Protein AF-A0A538QV20-F1 (afdb_monomer_lite)

Structure (mmCIF, N/CA/C/O backbone):
data_AF-A0A538QV20-F1
#
_entry.id   AF-A0A538QV20-F1
#
loop_
_atom_site.group_PDB
_atom_site.id
_atom_site.type_symbol
_atom_site.label_atom_id
_atom_site.label_alt_id
_atom_site.label_comp_id
_atom_site.label_asym_id
_atom_site.label_entity_id
_atom_site.label_seq_id
_atom_site.pdbx_PDB_ins_code
_atom_site.Cartn_x
_atom_site.Cartn_y
_atom_site.Cartn_z
_atom_site.occupancy
_atom_site.B_iso_or_equiv
_atom_site.auth_seq_id
_atom_site.auth_comp_id
_atom_site.auth_asym_id
_atom_site.auth_atom_id
_atom_site.pdbx_PDB_model_num
ATOM 1 N N . MET A 1 1 ? 4.795 -10.655 2.076 1.00 63.44 1 MET A N 1
ATOM 2 C CA . MET A 1 1 ? 3.632 -9.736 1.971 1.00 63.44 1 MET A CA 1
ATOM 3 C C . MET A 1 1 ? 3.871 -8.635 0.938 1.00 63.44 1 MET A C 1
ATOM 5 O O . MET A 1 1 ? 2.989 -8.426 0.116 1.00 63.44 1 MET A O 1
ATOM 9 N N . GLY A 1 2 ? 5.050 -7.992 0.940 1.00 72.44 2 GLY A N 1
ATOM 10 C CA . GLY A 1 2 ? 5.440 -6.990 -0.064 1.00 72.44 2 GLY A CA 1
ATOM 11 C C . GLY A 1 2 ? 5.507 -7.526 -1.499 1.00 72.44 2 GLY A C 1
ATOM 12 O O . GLY A 1 2 ? 4.869 -6.949 -2.368 1.00 72.44 2 GLY A O 1
ATOM 13 N N . ALA A 1 3 ? 6.167 -8.670 -1.728 1.00 72.25 3 ALA A N 1
ATOM 14 C CA . ALA A 1 3 ? 6.300 -9.271 -3.065 1.00 72.25 3 ALA A CA 1
ATOM 15 C C . ALA A 1 3 ? 4.944 -9.561 -3.735 1.00 72.25 3 ALA A C 1
ATOM 17 O O . ALA A 1 3 ? 4.672 -9.069 -4.820 1.00 72.25 3 ALA A O 1
ATOM 18 N N . ALA A 1 4 ? 4.031 -10.240 -3.029 1.00 78.50 4 ALA A N 1
ATOM 19 C CA . ALA A 1 4 ? 2.685 -10.510 -3.542 1.00 78.50 4 ALA A CA 1
ATOM 20 C C . ALA A 1 4 ? 1.894 -9.230 -3.878 1.00 78.50 4 ALA A C 1
ATOM 22 O O . ALA A 1 4 ? 1.072 -9.245 -4.786 1.00 78.50 4 ALA A O 1
ATOM 23 N N . TRP A 1 5 ? 2.133 -8.125 -3.158 1.00 82.50 5 TRP A N 1
ATOM 24 C CA . TRP A 1 5 ? 1.533 -6.832 -3.492 1.00 82.50 5 TRP A CA 1
ATOM 25 C C . TRP A 1 5 ? 2.178 -6.221 -4.740 1.00 82.50 5 TRP A C 1
ATOM 27 O O . TRP A 1 5 ? 1.464 -5.812 -5.652 1.00 82.50 5 TRP A O 1
ATOM 37 N N . ALA A 1 6 ? 3.508 -6.189 -4.808 1.00 82.25 6 ALA A N 1
ATOM 38 C CA . ALA A 1 6 ? 4.220 -5.690 -5.978 1.00 82.25 6 ALA A CA 1
ATOM 39 C C . ALA A 1 6 ? 3.800 -6.446 -7.256 1.00 82.25 6 ALA A C 1
ATOM 41 O O . ALA A 1 6 ? 3.466 -5.810 -8.253 1.00 82.25 6 ALA A O 1
ATOM 42 N N . ASP A 1 7 ? 3.708 -7.776 -7.197 1.00 82.44 7 ASP A N 1
ATOM 43 C CA . ASP A 1 7 ? 3.272 -8.621 -8.316 1.00 82.44 7 ASP A CA 1
ATOM 44 C C . ASP A 1 7 ? 1.825 -8.349 -8.742 1.00 82.44 7 ASP A C 1
ATOM 46 O O . ASP A 1 7 ? 1.514 -8.296 -9.932 1.00 82.44 7 ASP A O 1
ATOM 50 N N . GLU A 1 8 ? 0.919 -8.178 -7.780 1.00 84.62 8 GLU A N 1
ATOM 51 C CA . GLU A 1 8 ? -0.480 -7.850 -8.051 1.00 84.62 8 GLU A CA 1
ATOM 52 C C . GLU A 1 8 ? -0.610 -6.497 -8.761 1.00 84.62 8 GLU A C 1
ATOM 54 O O . GLU A 1 8 ? -1.328 -6.393 -9.754 1.00 84.62 8 GLU A O 1
ATOM 59 N N . LEU A 1 9 ? 0.145 -5.485 -8.322 1.00 80.94 9 LEU A N 1
ATOM 60 C CA . LEU A 1 9 ? 0.180 -4.173 -8.971 1.00 80.94 9 LEU A CA 1
ATOM 61 C C . LEU A 1 9 ? 0.735 -4.250 -10.398 1.00 80.94 9 LEU A C 1
ATOM 63 O O . LEU A 1 9 ? 0.186 -3.606 -11.290 1.00 80.94 9 LEU A O 1
ATOM 67 N N . VAL A 1 10 ? 1.764 -5.070 -10.648 1.00 81.94 10 VAL A N 1
ATOM 68 C CA . VAL A 1 10 ? 2.234 -5.343 -12.019 1.00 81.94 10 VAL A CA 1
ATOM 69 C C . VAL A 1 10 ? 1.107 -5.921 -12.873 1.00 81.94 10 VAL A C 1
ATOM 71 O O . VAL A 1 10 ? 0.920 -5.479 -14.007 1.00 81.94 10 VAL A O 1
ATOM 74 N N . ARG A 1 11 ? 0.355 -6.904 -12.358 1.00 84.88 11 ARG A N 1
ATOM 75 C CA . ARG A 1 11 ? -0.748 -7.528 -13.108 1.00 84.88 11 ARG A CA 1
ATOM 76 C C . ARG A 1 11 ? -1.845 -6.525 -13.445 1.00 84.88 11 ARG A C 1
ATOM 78 O O . ARG A 1 11 ? -2.259 -6.488 -14.597 1.00 84.88 11 ARG A O 1
ATOM 85 N N . VAL A 1 12 ? -2.275 -5.713 -12.477 1.00 83.81 12 VAL A N 1
ATOM 86 C CA . VAL A 1 12 ? -3.310 -4.686 -12.684 1.00 83.81 12 VAL A CA 1
ATOM 87 C C . VAL A 1 12 ? -2.854 -3.656 -13.719 1.00 83.81 12 VAL A C 1
ATOM 89 O O . VAL A 1 12 ? -3.552 -3.423 -14.699 1.00 83.81 12 VAL A O 1
ATOM 92 N N . LEU A 1 13 ? -1.642 -3.109 -13.578 1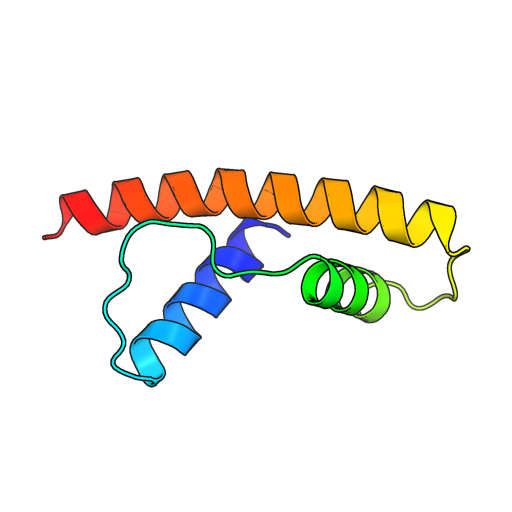.00 79.06 13 LEU A N 1
ATOM 93 C CA . LEU A 1 13 ? -1.122 -2.105 -14.515 1.00 79.06 13 LEU A CA 1
ATOM 94 C C . LEU A 1 13 ? -0.972 -2.646 -15.944 1.00 79.06 13 LEU A C 1
ATOM 96 O O . LEU A 1 13 ? -1.248 -1.926 -16.903 1.00 79.06 13 LEU A O 1
ATOM 100 N N . ARG A 1 14 ? -0.564 -3.913 -16.091 1.00 80.31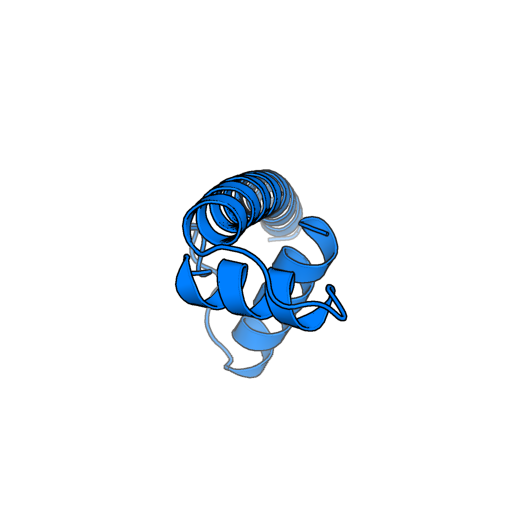 14 ARG A N 1
ATOM 101 C CA . ARG A 1 14 ? -0.507 -4.588 -17.395 1.00 80.31 14 ARG A CA 1
ATOM 102 C C . ARG A 1 14 ? -1.894 -4.831 -17.984 1.00 80.31 14 ARG A C 1
ATOM 104 O O . ARG A 1 14 ? -2.057 -4.645 -19.184 1.00 80.31 14 ARG A O 1
ATOM 111 N N . ALA A 1 15 ? -2.868 -5.235 -17.167 1.00 83.62 15 ALA A N 1
ATOM 112 C CA . ALA A 1 15 ? -4.248 -5.439 -17.611 1.00 83.62 15 ALA A CA 1
ATOM 113 C C . ALA A 1 15 ? -4.875 -4.135 -18.133 1.00 83.62 15 ALA A C 1
ATOM 115 O O . ALA A 1 15 ? -5.566 -4.156 -19.147 1.00 83.62 15 ALA A O 1
ATOM 116 N N . ASP A 1 16 ? -4.534 -3.000 -17.520 1.00 78.69 16 ASP A N 1
ATOM 117 C CA . ASP A 1 16 ? -4.959 -1.664 -17.960 1.00 78.69 16 ASP A CA 1
ATOM 118 C C . ASP A 1 16 ? -4.149 -1.124 -19.159 1.00 78.69 16 ASP A C 1
ATOM 120 O O . ASP A 1 16 ? -4.277 0.042 -19.535 1.00 78.69 16 ASP A O 1
ATOM 124 N N . ASN A 1 17 ? -3.275 -1.947 -19.752 1.00 75.00 17 ASN A N 1
ATOM 125 C CA . ASN A 1 17 ? -2.374 -1.599 -20.853 1.00 75.00 17 ASN A CA 1
ATOM 126 C C . ASN A 1 17 ? -1.484 -0.369 -20.566 1.00 75.00 17 ASN A C 1
ATOM 128 O O . ASN A 1 17 ? -1.033 0.336 -21.475 1.00 75.00 17 ASN A O 1
ATOM 132 N N . ARG A 1 18 ? -1.222 -0.087 -19.285 1.00 66.44 18 ARG A N 1
ATOM 133 C CA . ARG A 1 18 ? -0.391 1.038 -18.855 1.00 66.44 18 ARG A CA 1
ATOM 134 C C . ARG A 1 18 ? 1.073 0.615 -18.850 1.00 66.44 18 ARG A C 1
ATOM 136 O O . ARG A 1 18 ? 1.439 -0.412 -18.279 1.00 66.44 18 ARG A O 1
ATOM 143 N N . LYS A 1 19 ? 1.945 1.444 -19.435 1.00 63.12 19 LYS A N 1
ATOM 144 C CA . LYS A 1 19 ? 3.395 1.276 -19.272 1.00 63.12 19 LYS A CA 1
ATOM 145 C C . LYS A 1 19 ? 3.754 1.412 -17.793 1.00 63.12 19 LYS A C 1
ATOM 147 O O . LYS A 1 19 ? 3.368 2.385 -17.144 1.00 63.12 19 LYS A O 1
ATOM 152 N N . ILE A 1 20 ? 4.525 0.459 -17.280 1.00 65.56 20 ILE A N 1
ATOM 153 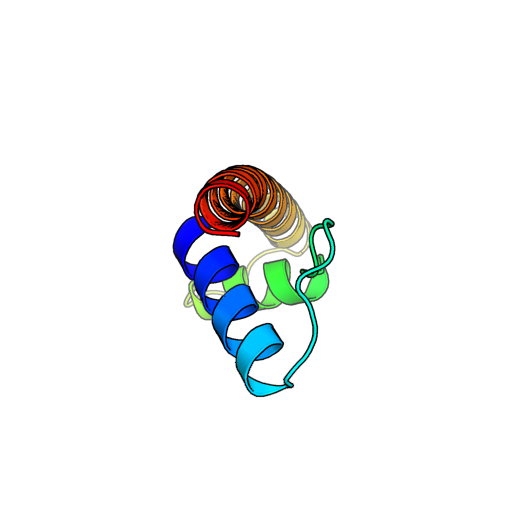C CA . ILE A 1 20 ? 5.073 0.513 -15.924 1.00 65.56 20 ILE A CA 1
ATOM 154 C C . ILE A 1 20 ? 6.274 1.467 -15.952 1.00 65.56 20 ILE A C 1
ATOM 156 O O . ILE A 1 20 ? 7.407 1.055 -16.182 1.00 65.56 20 ILE A O 1
ATOM 160 N N . VAL A 1 21 ? 6.016 2.765 -15.788 1.00 61.09 21 VAL A N 1
ATOM 161 C CA . VAL A 1 21 ? 7.060 3.797 -15.687 1.00 61.09 21 VAL A CA 1
ATOM 162 C C . VAL A 1 21 ? 7.419 3.995 -14.216 1.00 61.09 21 VAL A C 1
ATOM 164 O O . VAL A 1 21 ? 6.550 4.010 -13.348 1.00 61.09 21 VAL A O 1
ATOM 167 N N . GLY A 1 22 ? 8.724 4.048 -13.943 1.00 67.94 22 GLY A N 1
ATOM 168 C CA . GLY A 1 22 ? 9.308 3.795 -12.630 1.00 67.94 22 GLY A CA 1
ATOM 169 C C . GLY A 1 22 ? 8.911 4.783 -11.540 1.00 67.94 22 GLY A C 1
ATOM 170 O O . GLY A 1 22 ? 9.502 5.845 -11.450 1.00 67.94 22 GLY A O 1
ATOM 171 N N . GLU A 1 23 ? 8.003 4.342 -10.671 1.00 74.56 23 GLU A N 1
ATOM 172 C CA . GLU A 1 23 ? 7.789 4.762 -9.282 1.00 74.56 23 GLU A CA 1
ATOM 173 C C . GLU A 1 23 ? 6.854 3.747 -8.597 1.00 74.56 23 GLU A C 1
ATOM 175 O O . GLU A 1 23 ? 6.331 2.850 -9.257 1.00 74.56 23 GLU A O 1
ATOM 180 N N . TRP A 1 24 ? 6.697 3.810 -7.271 1.00 83.50 24 TRP A N 1
ATOM 181 C CA . TRP A 1 24 ? 5.809 2.903 -6.527 1.00 83.50 24 TRP A CA 1
ATOM 182 C C . TRP A 1 24 ? 4.345 3.371 -6.638 1.00 83.50 24 TRP A C 1
ATOM 184 O O . TRP A 1 24 ? 4.062 4.486 -6.205 1.00 83.50 24 TRP A O 1
ATOM 194 N N . PRO A 1 25 ? 3.412 2.550 -7.162 1.00 78.81 25 PRO A N 1
ATOM 195 C CA . PRO A 1 25 ? 2.038 2.989 -7.422 1.00 78.81 25 PRO A CA 1
ATOM 196 C C . PRO A 1 25 ? 1.080 2.800 -6.232 1.00 78.81 25 PRO A C 1
ATOM 198 O O . PRO A 1 25 ? -0.046 3.282 -6.283 1.00 78.81 25 PRO A O 1
ATOM 201 N N . GLY A 1 26 ? 1.489 2.085 -5.178 1.00 84.31 26 GLY A N 1
ATOM 202 C CA . GLY A 1 26 ? 0.623 1.795 -4.032 1.00 84.31 26 GLY A CA 1
ATOM 203 C C . GLY A 1 26 ? 0.525 2.947 -3.024 1.00 84.31 26 GLY A C 1
ATOM 204 O O . GLY A 1 26 ? 1.474 3.698 -2.801 1.00 84.31 26 GLY A O 1
ATOM 205 N N . THR A 1 27 ? -0.606 3.037 -2.333 1.00 87.88 27 THR A N 1
ATOM 206 C CA . THR A 1 27 ? -0.916 4.086 -1.350 1.00 87.88 27 THR A CA 1
ATOM 207 C C . THR A 1 27 ? -0.922 3.569 0.093 1.00 87.88 27 THR A C 1
ATOM 209 O O . THR A 1 27 ? -1.059 2.373 0.362 1.00 87.88 27 THR A O 1
ATOM 212 N N . MET A 1 28 ? -0.825 4.489 1.061 1.00 88.56 28 MET A N 1
ATOM 213 C CA . MET A 1 28 ? -0.973 4.158 2.488 1.00 88.56 28 MET A CA 1
ATOM 214 C C . MET A 1 28 ? -2.364 3.611 2.829 1.00 88.56 28 MET A C 1
ATOM 216 O O . MET A 1 28 ? -2.484 2.718 3.664 1.00 88.56 28 MET A O 1
ATOM 220 N N . SER A 1 29 ? -3.416 4.109 2.177 1.00 87.06 29 SER A N 1
ATOM 221 C CA . SER A 1 29 ? -4.781 3.615 2.386 1.00 87.06 29 SER A CA 1
ATOM 222 C C . SER A 1 29 ? -4.925 2.158 1.949 1.00 87.06 29 SER A C 1
ATOM 224 O O . SER A 1 29 ? -5.490 1.351 2.683 1.00 87.06 29 SER A O 1
ATOM 226 N N . GLU A 1 30 ? -4.339 1.778 0.812 1.00 87.25 30 GLU A N 1
ATOM 227 C CA . GLU A 1 30 ? -4.314 0.380 0.367 1.00 87.25 30 GLU A CA 1
ATOM 228 C C . GLU A 1 30 ? -3.485 -0.506 1.302 1.00 87.25 30 GLU A C 1
ATOM 230 O O . GLU A 1 30 ? -3.886 -1.639 1.581 1.00 87.25 30 GLU A O 1
ATOM 235 N N . ALA A 1 31 ? -2.369 0.005 1.839 1.00 87.69 31 ALA A N 1
ATOM 236 C CA . ALA A 1 31 ? -1.590 -0.704 2.854 1.00 87.69 31 ALA A CA 1
ATOM 237 C C . ALA A 1 31 ? -2.441 -1.004 4.100 1.00 87.69 31 ALA A C 1
ATOM 239 O O . ALA A 1 31 ? -2.483 -2.152 4.547 1.00 87.69 31 ALA A O 1
ATOM 240 N N . ARG A 1 32 ? -3.172 -0.006 4.620 1.00 88.69 32 ARG A N 1
ATOM 241 C CA . ARG A 1 32 ? -4.097 -0.181 5.754 1.00 88.69 32 ARG A CA 1
ATOM 242 C C . ARG A 1 32 ? -5.163 -1.228 5.450 1.00 88.69 32 ARG A C 1
ATOM 244 O O . ARG A 1 32 ? -5.333 -2.162 6.231 1.00 88.69 32 ARG A O 1
ATOM 251 N N . THR A 1 33 ? -5.831 -1.123 4.300 1.00 89.31 33 THR A N 1
ATOM 252 C CA . THR A 1 33 ? -6.855 -2.090 3.875 1.00 89.31 33 THR A CA 1
ATOM 253 C C . THR A 1 33 ? -6.295 -3.508 3.811 1.00 89.31 33 THR A C 1
ATOM 255 O O . THR A 1 33 ? -6.932 -4.440 4.292 1.00 89.31 33 THR A O 1
ATOM 258 N N . ARG A 1 34 ? -5.078 -3.693 3.287 1.00 87.00 34 ARG A N 1
ATOM 259 C CA . ARG A 1 34 ? -4.421 -5.009 3.217 1.00 87.00 34 ARG A CA 1
ATOM 260 C C . ARG A 1 34 ? -4.048 -5.564 4.590 1.00 87.00 34 ARG A C 1
ATOM 262 O O . ARG A 1 34 ? -4.178 -6.771 4.801 1.00 87.00 34 ARG A O 1
ATOM 269 N N . VAL A 1 35 ? -3.576 -4.716 5.506 1.00 89.12 35 VAL A N 1
ATOM 270 C CA . VAL A 1 35 ? -3.290 -5.108 6.897 1.00 89.12 35 VAL A CA 1
ATOM 271 C C . VAL A 1 35 ? -4.579 -5.562 7.584 1.00 89.12 35 VAL A C 1
ATOM 273 O O . VAL A 1 35 ? -4.607 -6.649 8.158 1.00 89.12 35 VAL A O 1
ATOM 276 N N . LEU A 1 36 ? -5.664 -4.795 7.448 1.00 89.19 36 LEU A N 1
ATOM 277 C CA . LEU A 1 36 ? -6.977 -5.155 7.991 1.00 89.19 36 LEU A CA 1
ATOM 278 C C . LEU A 1 36 ? -7.541 -6.431 7.359 1.00 89.19 36 LEU A C 1
ATOM 280 O O . LEU A 1 36 ? -8.020 -7.297 8.078 1.00 89.19 36 LEU A O 1
ATOM 284 N N . ALA A 1 37 ? -7.435 -6.602 6.040 1.00 87.69 37 ALA A N 1
ATOM 285 C CA . ALA A 1 37 ? -7.946 -7.788 5.350 1.00 87.69 37 ALA A CA 1
ATOM 286 C C . ALA A 1 37 ? -7.279 -9.092 5.823 1.00 87.69 37 ALA A C 1
ATOM 288 O O . ALA A 1 37 ? -7.895 -10.156 5.787 1.00 87.69 37 ALA A O 1
ATOM 289 N N . ARG A 1 38 ? -6.018 -9.027 6.274 1.00 85.00 38 ARG A N 1
ATOM 290 C CA . ARG A 1 38 ? -5.280 -10.189 6.795 1.00 85.00 38 ARG A CA 1
ATOM 291 C C . ARG A 1 38 ? -5.429 -10.396 8.297 1.00 85.00 38 ARG A C 1
ATOM 293 O O . ARG A 1 38 ? -5.094 -11.470 8.793 1.00 85.00 38 ARG A O 1
ATOM 300 N N . LEU A 1 39 ? -5.919 -9.399 9.024 1.00 83.69 39 LEU A N 1
ATOM 301 C CA . LEU A 1 39 ? -6.112 -9.479 10.462 1.00 83.69 39 LEU A CA 1
ATOM 302 C C . LEU A 1 39 ? -7.597 -9.631 10.769 1.00 83.69 39 LEU A C 1
ATOM 304 O O . LEU A 1 39 ? -8.399 -8.734 10.555 1.00 83.69 39 LEU A O 1
ATOM 308 N N . ARG A 1 40 ? -7.974 -10.762 11.368 1.00 73.31 40 ARG A N 1
ATOM 309 C CA . ARG A 1 40 ? -9.365 -11.038 11.776 1.00 73.31 40 ARG A CA 1
ATOM 310 C C . ARG A 1 40 ? -9.798 -10.266 13.034 1.00 73.31 40 ARG A C 1
ATOM 312 O O . ARG A 1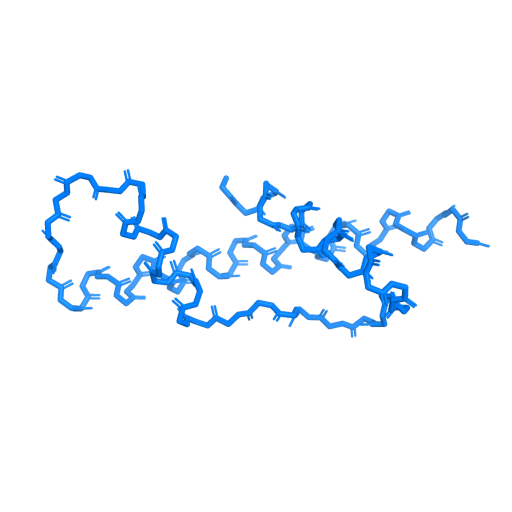 40 ? -10.708 -10.696 13.734 1.00 73.31 40 ARG A O 1
ATOM 319 N N . ARG A 1 41 ? -9.126 -9.161 13.365 1.00 82.38 41 ARG A N 1
ATOM 320 C CA . ARG A 1 41 ? -9.378 -8.363 14.570 1.00 82.38 41 ARG A CA 1
ATOM 321 C C . ARG A 1 41 ? -9.311 -6.876 14.264 1.00 82.38 41 ARG A C 1
ATOM 323 O O . ARG A 1 41 ? -8.522 -6.451 13.423 1.00 82.38 41 ARG A O 1
ATOM 330 N N . LYS A 1 42 ? -10.091 -6.089 15.008 1.00 82.12 42 LYS A N 1
ATOM 331 C CA . LYS A 1 42 ? -9.929 -4.634 15.030 1.00 82.12 42 LYS A CA 1
ATOM 332 C C . LYS A 1 42 ? -8.581 -4.297 15.664 1.00 82.12 42 LYS A C 1
ATOM 334 O O . LYS A 1 42 ? -8.215 -4.867 16.691 1.00 82.12 42 LYS A O 1
ATOM 339 N N . LEU A 1 43 ? -7.850 -3.401 15.019 1.00 85.19 43 LEU A N 1
ATOM 340 C CA . LEU A 1 43 ? -6.641 -2.799 15.558 1.00 85.19 43 LEU A CA 1
ATOM 341 C C . LEU A 1 43 ? -6.959 -1.394 16.051 1.00 85.19 43 LEU A C 1
ATOM 343 O O . LEU A 1 43 ? -7.850 -0.735 15.513 1.00 85.19 43 LEU A O 1
ATOM 347 N N . ASP A 1 44 ? -6.189 -0.945 17.034 1.00 92.75 44 ASP A N 1
ATOM 348 C CA . ASP A 1 44 ? -6.073 0.480 17.311 1.00 92.75 44 ASP A CA 1
ATOM 349 C C . ASP A 1 44 ? -5.531 1.225 16.075 1.00 92.75 44 ASP A C 1
ATOM 351 O O . ASP A 1 44 ? -4.755 0.668 15.288 1.00 92.75 44 ASP A O 1
ATOM 355 N N . ALA A 1 45 ? -5.945 2.482 15.905 1.00 88.31 45 ALA A N 1
ATOM 356 C CA . ALA A 1 45 ? -5.584 3.291 14.747 1.00 88.31 45 ALA A CA 1
ATOM 357 C C . ALA A 1 45 ? -4.066 3.522 14.638 1.00 88.31 45 ALA A C 1
ATOM 359 O O . ALA A 1 45 ? -3.524 3.447 13.536 1.00 88.31 45 ALA A O 1
ATOM 360 N N . GLY A 1 46 ? -3.368 3.731 15.761 1.00 92.50 46 GLY A N 1
ATOM 361 C CA . GLY A 1 46 ? -1.915 3.913 15.770 1.00 92.50 46 GLY A CA 1
ATOM 362 C C . GLY A 1 46 ? -1.177 2.647 15.336 1.00 92.50 46 GLY A C 1
ATOM 363 O O . GLY A 1 46 ? -0.307 2.690 14.467 1.00 92.50 46 GLY A O 1
ATOM 364 N N . VAL A 1 47 ? -1.600 1.491 15.856 1.00 93.25 47 VAL A N 1
ATOM 365 C CA . VAL A 1 47 ? -1.022 0.187 15.485 1.00 93.25 47 VAL A CA 1
ATOM 366 C C . VAL A 1 47 ? -1.272 -0.137 14.011 1.00 93.25 47 VAL A C 1
ATOM 368 O O . VAL A 1 47 ? -0.388 -0.659 13.329 1.00 93.25 47 VAL A O 1
ATOM 371 N N . LEU A 1 48 ? -2.468 0.169 13.501 1.00 92.56 48 LEU A N 1
ATOM 372 C CA . LEU A 1 48 ? -2.782 0.002 12.085 1.00 92.56 48 LEU A CA 1
ATOM 373 C C . LEU A 1 48 ? -1.873 0.867 11.205 1.00 92.56 48 LEU A C 1
ATOM 375 O O . LEU A 1 48 ? -1.374 0.384 10.188 1.00 92.56 48 LEU A O 1
ATOM 379 N N . ASP A 1 49 ? -1.642 2.116 11.599 1.00 93.75 49 ASP A N 1
ATOM 380 C CA . ASP A 1 49 ? -0.775 3.036 10.869 1.00 93.75 49 ASP A CA 1
ATOM 381 C C . ASP A 1 49 ? 0.669 2.553 10.819 1.00 93.75 49 ASP A C 1
ATOM 383 O O . ASP A 1 49 ? 1.276 2.555 9.747 1.00 93.75 49 ASP A O 1
ATOM 387 N N . ASP A 1 50 ? 1.212 2.087 11.938 1.00 94.69 50 ASP A N 1
ATOM 388 C CA . ASP A 1 50 ? 2.587 1.596 11.981 1.00 94.69 50 ASP A CA 1
ATOM 389 C C . ASP A 1 50 ? 2.761 0.315 11.162 1.00 94.69 50 ASP A C 1
ATOM 391 O O . ASP A 1 50 ? 3.703 0.199 10.373 1.00 94.69 50 ASP A O 1
ATOM 395 N N . LEU A 1 51 ? 1.803 -0.611 11.238 1.00 92.38 51 LEU A N 1
ATOM 396 C CA . LEU A 1 51 ? 1.804 -1.800 10.387 1.00 92.38 51 LEU A CA 1
ATOM 397 C C . LEU A 1 51 ? 1.675 -1.449 8.901 1.00 92.38 51 LEU A C 1
ATOM 399 O O . LEU A 1 51 ? 2.361 -2.046 8.068 1.00 92.38 51 LEU A O 1
ATOM 403 N N . ALA A 1 52 ? 0.833 -0.475 8.554 1.00 91.44 52 ALA A N 1
ATOM 404 C CA . ALA A 1 52 ? 0.679 -0.014 7.180 1.00 91.44 52 ALA A CA 1
ATOM 405 C C . ALA A 1 52 ? 1.968 0.639 6.650 1.00 91.44 52 ALA A C 1
ATOM 407 O O . ALA A 1 52 ? 2.360 0.362 5.515 1.00 91.44 52 ALA A O 1
ATOM 408 N N . LYS A 1 53 ? 2.673 1.427 7.475 1.00 92.69 53 LYS A N 1
ATOM 409 C CA . LYS A 1 53 ? 3.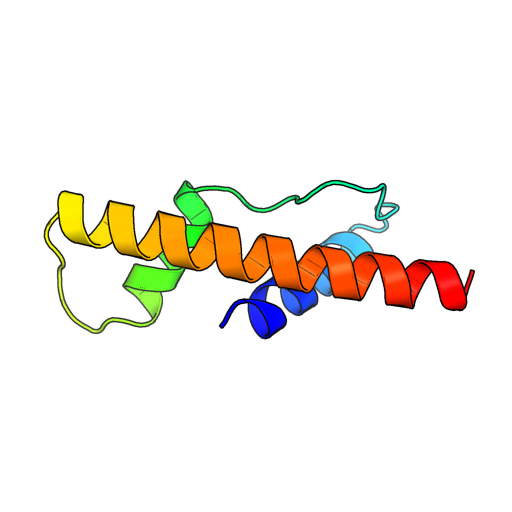986 2.004 7.129 1.00 92.69 53 LYS A CA 1
ATOM 410 C C . LYS A 1 53 ? 5.026 0.912 6.875 1.00 92.69 53 LYS A C 1
ATOM 412 O O . LYS A 1 53 ? 5.748 0.956 5.882 1.00 92.69 53 LYS A O 1
ATOM 417 N N . VAL A 1 54 ? 5.092 -0.105 7.731 1.00 92.75 54 VAL A N 1
ATOM 418 C CA . VAL A 1 54 ? 6.017 -1.231 7.523 1.00 92.75 54 VAL A CA 1
ATOM 419 C C . VAL A 1 54 ? 5.664 -1.986 6.239 1.00 92.75 54 VAL A C 1
ATOM 421 O O . VAL A 1 54 ? 6.543 -2.289 5.430 1.00 92.75 54 VAL A O 1
ATOM 424 N N . ALA A 1 55 ? 4.374 -2.240 6.004 1.00 90.31 55 ALA A N 1
ATOM 425 C CA . ALA A 1 55 ? 3.906 -2.939 4.814 1.00 90.31 55 ALA A CA 1
ATOM 426 C C . ALA A 1 55 ? 4.219 -2.174 3.518 1.00 90.31 55 ALA A C 1
ATOM 428 O O . ALA A 1 55 ? 4.672 -2.796 2.554 1.00 90.31 55 ALA A O 1
ATOM 429 N N . ILE A 1 56 ? 4.015 -0.850 3.486 1.00 90.25 56 ILE A N 1
ATOM 430 C CA . ILE A 1 56 ? 4.287 -0.037 2.292 1.00 90.25 56 ILE A CA 1
ATOM 431 C C . ILE A 1 56 ? 5.787 0.056 2.004 1.00 90.25 56 ILE A C 1
ATOM 433 O O . ILE A 1 56 ? 6.188 -0.049 0.847 1.00 90.25 56 ILE A O 1
ATOM 437 N N . VAL A 1 57 ? 6.626 0.184 3.037 1.00 90.81 57 VAL A N 1
ATOM 438 C CA . VAL A 1 57 ? 8.087 0.215 2.877 1.00 90.81 57 VAL A CA 1
ATOM 439 C C . VAL A 1 57 ? 8.583 -1.117 2.329 1.00 90.81 57 VAL A C 1
ATOM 441 O O . VAL A 1 57 ? 9.300 -1.137 1.329 1.00 90.81 57 VAL A O 1
ATOM 444 N N . ALA A 1 58 ? 8.145 -2.232 2.918 1.00 89.56 58 ALA A N 1
ATOM 445 C CA . ALA A 1 58 ? 8.501 -3.561 2.436 1.00 89.56 58 ALA A CA 1
ATOM 446 C C . ALA A 1 58 ? 8.072 -3.762 0.973 1.00 89.56 58 ALA A C 1
ATOM 448 O O . ALA A 1 58 ? 8.858 -4.233 0.157 1.00 89.56 58 ALA A O 1
ATOM 449 N N . ALA A 1 59 ? 6.850 -3.361 0.614 1.00 89.12 59 ALA A N 1
ATOM 450 C CA . ALA A 1 59 ? 6.355 -3.492 -0.754 1.00 89.12 59 ALA A CA 1
ATOM 451 C C . ALA A 1 59 ? 7.118 -2.606 -1.752 1.00 89.12 59 ALA A C 1
ATOM 453 O O . ALA A 1 59 ? 7.451 -3.063 -2.844 1.00 89.12 59 ALA A O 1
ATOM 454 N N . ARG A 1 60 ? 7.483 -1.380 -1.359 1.00 88.25 60 ARG A N 1
ATOM 455 C CA . ARG A 1 60 ? 8.313 -0.485 -2.174 1.00 88.25 60 ARG A CA 1
ATOM 456 C C . ARG A 1 60 ? 9.719 -1.047 -2.405 1.00 88.25 60 ARG A C 1
ATOM 458 O O . ARG A 1 60 ? 10.236 -0.915 -3.513 1.00 88.25 60 ARG A O 1
ATOM 465 N N . CYS A 1 61 ? 10.331 -1.680 -1.404 1.00 88.38 61 CYS A N 1
ATOM 466 C CA . CYS A 1 61 ? 11.625 -2.352 -1.562 1.00 88.38 61 CYS A CA 1
ATOM 467 C C . CYS A 1 61 ? 11.550 -3.502 -2.578 1.00 88.38 61 CYS A C 1
ATOM 469 O O . CYS A 1 61 ? 12.403 -3.595 -3.458 1.00 88.38 61 CYS A O 1
ATOM 471 N N . GLU A 1 62 ? 10.509 -4.333 -2.506 1.00 88.62 62 GLU A N 1
ATOM 472 C CA . GLU A 1 62 ? 10.284 -5.435 -3.455 1.00 88.62 62 GLU A CA 1
ATOM 473 C C . GLU A 1 62 ? 9.987 -4.920 -4.869 1.00 88.62 62 GLU A C 1
ATOM 475 O O . GLU A 1 62 ? 10.538 -5.410 -5.852 1.00 88.62 62 GLU A O 1
ATOM 480 N N . TRP A 1 63 ? 9.200 -3.849 -4.991 1.00 86.88 63 TRP A N 1
ATOM 481 C CA . TRP A 1 63 ? 8.942 -3.190 -6.271 1.00 86.88 63 TRP A CA 1
ATOM 482 C C . TRP A 1 63 ? 10.217 -2.718 -6.971 1.00 86.88 63 TRP A C 1
ATOM 484 O O . TRP A 1 63 ? 10.343 -2.853 -8.185 1.00 86.88 63 TRP A O 1
ATOM 494 N N . GLN A 1 64 ? 11.201 -2.209 -6.224 1.00 86.81 64 GLN A N 1
ATOM 495 C CA . GLN A 1 64 ? 12.500 -1.851 -6.801 1.00 86.81 64 GLN A CA 1
ATOM 496 C C . GLN A 1 64 ? 13.227 -3.071 -7.383 1.00 86.81 64 GLN A C 1
ATOM 498 O O . GLN A 1 64 ? 13.904 -2.948 -8.405 1.00 86.81 64 GLN A O 1
ATOM 503 N N . GLN A 1 65 ? 13.076 -4.253 -6.782 1.00 84.88 65 GLN A N 1
ATOM 504 C CA . GLN A 1 65 ? 13.622 -5.490 -7.344 1.00 84.88 65 GLN A CA 1
ATOM 505 C C . GLN A 1 65 ? 12.882 -5.896 -8.625 1.00 84.88 65 GLN A C 1
ATOM 507 O O . GLN A 1 65 ? 13.532 -6.242 -9.612 1.00 84.88 65 GLN A O 1
ATOM 512 N N . VAL A 1 66 ? 11.551 -5.768 -8.644 1.00 83.94 66 VAL A N 1
ATOM 513 C CA . VAL A 1 66 ? 10.713 -6.009 -9.831 1.00 83.94 66 VAL A CA 1
ATOM 514 C C . VAL A 1 66 ? 11.071 -5.053 -10.973 1.00 83.94 66 VAL A C 1
ATOM 516 O O . VAL A 1 66 ? 11.261 -5.482 -12.105 1.00 83.94 66 VAL A O 1
ATOM 519 N N . LEU A 1 67 ? 11.261 -3.758 -10.708 1.00 82.50 67 LEU 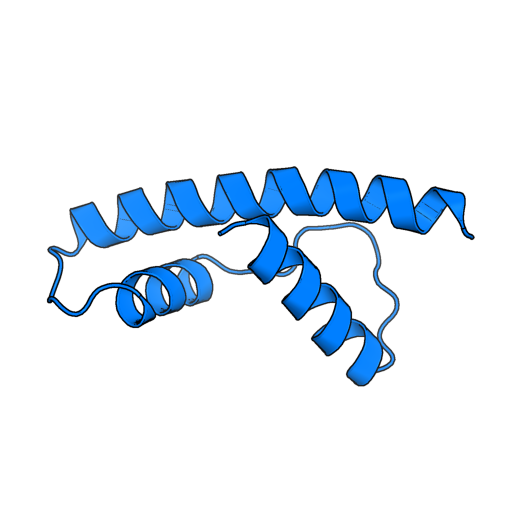A N 1
ATOM 520 C CA . LEU A 1 67 ? 11.694 -2.810 -11.741 1.00 82.50 67 LEU A CA 1
ATOM 521 C C . LEU A 1 67 ? 13.064 -3.181 -12.333 1.00 82.50 67 LEU A C 1
ATOM 523 O O . LEU A 1 67 ? 13.273 -3.048 -13.538 1.00 82.50 67 LEU A O 1
ATOM 527 N N . ARG A 1 68 ? 13.999 -3.666 -11.505 1.00 81.44 68 ARG A N 1
ATOM 528 C CA . ARG A 1 68 ? 15.312 -4.154 -11.967 1.00 81.44 68 ARG A CA 1
ATOM 529 C C . ARG A 1 68 ? 15.219 -5.451 -12.767 1.00 81.44 68 ARG A C 1
ATOM 531 O O . ARG A 1 68 ? 16.108 -5.714 -13.577 1.00 81.44 68 ARG A O 1
ATOM 538 N N . SER A 1 69 ? 14.230 -6.305 -12.505 1.00 79.88 69 SER A N 1
ATOM 539 C CA . SER A 1 69 ? 14.010 -7.496 -13.324 1.00 79.88 69 SER A CA 1
ATOM 540 C C . SER A 1 69 ? 13.365 -7.119 -14.651 1.00 79.88 69 SER A C 1
ATOM 542 O O . SER A 1 69 ? 13.889 -7.535 -15.667 1.00 79.88 69 SER A O 1
ATOM 544 N N . LEU A 1 70 ? 12.346 -6.258 -14.680 1.00 73.81 70 LEU A N 1
ATOM 545 C CA . LEU A 1 70 ? 11.688 -5.834 -15.924 1.00 73.81 70 LEU A CA 1
ATOM 546 C C . LEU A 1 70 ? 12.657 -5.173 -16.917 1.00 73.81 70 LEU A C 1
ATOM 548 O O . LEU A 1 70 ? 12.716 -5.597 -18.063 1.00 73.81 70 LEU A O 1
ATOM 552 N N . ARG A 1 71 ? 13.515 -4.249 -16.459 1.00 69.75 71 ARG A N 1
ATOM 553 C CA . ARG A 1 71 ? 14.530 -3.599 -17.319 1.00 69.75 71 ARG A CA 1
ATOM 554 C C . ARG A 1 71 ? 15.586 -4.543 -17.903 1.00 69.75 71 ARG A C 1
ATOM 556 O O . ARG A 1 71 ? 16.349 -4.117 -18.755 1.00 69.75 71 ARG A O 1
ATOM 563 N N . ARG A 1 72 ? 15.719 -5.773 -17.394 1.00 61.47 72 ARG A N 1
ATOM 564 C CA . ARG A 1 72 ? 16.661 -6.768 -17.942 1.00 61.47 72 ARG A CA 1
ATOM 565 C C . ARG A 1 72 ? 16.091 -7.544 -19.132 1.00 61.47 72 ARG A C 1
ATOM 567 O O . ARG A 1 72 ? 16.838 -8.298 -19.742 1.00 61.47 72 ARG A O 1
ATOM 574 N N . TRP A 1 73 ? 14.792 -7.414 -19.393 1.00 52.66 73 TRP A N 1
ATOM 575 C CA . TRP A 1 73 ? 14.065 -8.145 -20.435 1.00 52.66 73 TRP A CA 1
ATOM 576 C C . TRP A 1 73 ? 13.484 -7.210 -21.509 1.00 52.66 73 TRP A C 1
ATOM 578 O O . TRP A 1 73 ? 12.880 -7.706 -22.457 1.00 52.66 73 TRP A O 1
ATOM 588 N N . ASP A 1 74 ? 13.665 -5.896 -21.337 1.00 52.34 74 ASP A N 1
ATOM 589 C CA . ASP A 1 74 ? 13.464 -4.855 -22.352 1.00 52.34 74 ASP A CA 1
ATOM 590 C C . ASP A 1 74 ? 14.765 -4.651 -23.147 1.00 52.34 74 ASP A C 1
ATOM 592 O O . ASP A 1 74 ? 14.676 -4.415 -24.373 1.00 52.34 74 ASP A O 1
#

pLDDT: mean 82.19, std 9.62, range [52.34, 94.69]

Radius of gyration: 13.58 Å; chains: 1; bounding box: 27×16×40 Å

Sequence (74 aa):
MGAAWADELVRVLRADNRKIVGEWPGTMSEARTRVLARLRRKLDAGVLDDLAKVAIVAARCEWQQVLRSLRRWD

Foldseek 3Di:
DLQVVLVVVVVVCVVVVHPCDDDDPDDLVVLLVVVPVPDPDDDDPVVSSVSSVVSSVSNRVNNVVVVVVVVVVD

Secondary structure (DSSP, 8-state):
-HHHHHHHHHHHHHHTT----SS----HHHHHHHHHHH-SSPPPHHHHHHHHHHHHHHHHHHHHHHHHHHTTT-